Protein AF-A0A6V6ZI85-F1 (afdb_monomer_lite)

Sequence (72 aa):
MARNEWI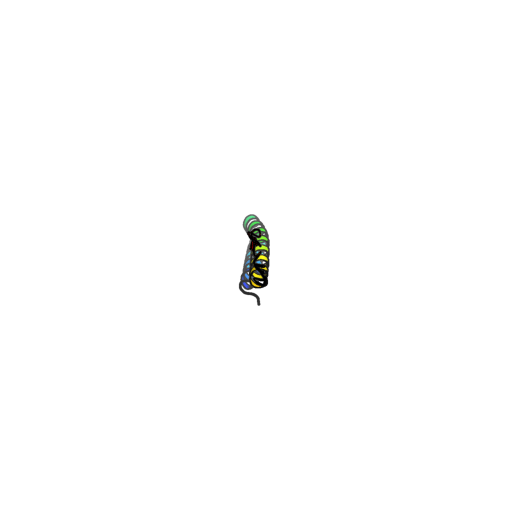LDVLSDLNAFAVENGLTALAEQLDDTKLIAAAEIASASNEARAPADGNTTRFESSSGGLGKHQHA

Secondary structure (DSSP, 8-state):
--TTTHHHHHHHHHHHHHHHTT-HHHHHHHHHHHHHHHHHHHHHHHHTTS----------------------

Structure (mmCIF, N/CA/C/O backbone):
data_AF-A0A6V6ZI85-F1
#
_entry.id   AF-A0A6V6ZI85-F1
#
loop_
_atom_site.group_PDB
_atom_site.id
_atom_site.type_symbol
_atom_site.label_atom_id
_atom_site.label_alt_id
_atom_site.label_comp_id
_atom_site.label_asym_id
_atom_site.label_entity_id
_atom_site.label_seq_id
_atom_site.pdbx_PDB_ins_code
_atom_site.Cartn_x
_atom_site.Cartn_y
_atom_site.Cartn_z
_atom_site.occupancy
_atom_site.B_iso_or_equiv
_atom_site.auth_seq_id
_atom_site.auth_comp_id
_atom_site.auth_asym_id
_atom_site.auth_atom_id
_atom_site.pdbx_PDB_model_num
ATOM 1 N N . MET A 1 1 ? 16.187 -13.087 -4.812 1.00 60.12 1 MET A N 1
ATOM 2 C CA . MET A 1 1 ? 15.591 -11.776 -4.518 1.00 60.12 1 MET A CA 1
ATOM 3 C C . MET A 1 1 ? 15.992 -10.830 -5.627 1.00 60.12 1 MET A C 1
ATOM 5 O O . MET A 1 1 ? 17.176 -10.519 -5.752 1.00 60.12 1 MET A O 1
ATOM 9 N N . ALA A 1 2 ? 15.051 -10.464 -6.488 1.00 70.12 2 ALA A N 1
ATOM 10 C CA . ALA A 1 2 ? 15.265 -9.379 -7.427 1.00 70.12 2 ALA A CA 1
ATOM 11 C C . ALA A 1 2 ? 15.408 -8.062 -6.651 1.00 70.12 2 ALA A C 1
ATOM 13 O O . ALA A 1 2 ? 14.927 -7.905 -5.523 1.00 70.12 2 ALA A O 1
ATOM 14 N N . ARG A 1 3 ? 16.133 -7.110 -7.240 1.00 76.00 3 ARG A N 1
ATOM 15 C CA . ARG A 1 3 ? 16.323 -5.784 -6.654 1.00 76.00 3 ARG A CA 1
ATOM 16 C C . ARG A 1 3 ? 14.940 -5.167 -6.411 1.00 76.00 3 ARG A C 1
ATOM 18 O O . ARG A 1 3 ? 14.141 -5.111 -7.336 1.00 76.00 3 ARG A O 1
ATOM 25 N N . ASN A 1 4 ? 14.703 -4.699 -5.186 1.00 86.56 4 ASN A N 1
ATOM 26 C CA . ASN A 1 4 ? 13.480 -4.030 -4.717 1.00 86.56 4 ASN A CA 1
ATOM 27 C C . ASN A 1 4 ? 12.299 -4.918 -4.281 1.00 86.56 4 ASN A C 1
ATOM 29 O O . ASN A 1 4 ? 11.365 -4.362 -3.726 1.00 86.56 4 ASN A O 1
ATOM 33 N N . GLU A 1 5 ? 12.327 -6.251 -4.413 1.00 90.56 5 GLU A N 1
ATOM 34 C CA . GLU A 1 5 ? 11.195 -7.097 -3.958 1.00 90.56 5 GLU A CA 1
ATOM 35 C C . GLU A 1 5 ? 10.933 -7.012 -2.444 1.00 90.56 5 GLU A C 1
ATOM 37 O O . GLU A 1 5 ? 9.793 -7.144 -2.013 1.00 90.56 5 GLU A O 1
ATOM 42 N N . TRP A 1 6 ? 11.966 -6.701 -1.649 1.00 95.19 6 TRP A N 1
ATOM 43 C CA . TRP A 1 6 ? 11.876 -6.557 -0.189 1.00 95.19 6 TRP A CA 1
ATOM 44 C C . TRP A 1 6 ? 10.832 -5.526 0.268 1.00 95.19 6 TRP A C 1
ATOM 46 O O . TRP A 1 6 ? 10.337 -5.610 1.388 1.00 95.19 6 TRP A O 1
ATOM 56 N N . ILE A 1 7 ? 10.497 -4.543 -0.577 1.00 96.25 7 ILE A N 1
ATOM 57 C CA . ILE A 1 7 ? 9.502 -3.526 -0.227 1.00 96.25 7 ILE A CA 1
ATOM 58 C C . ILE A 1 7 ? 8.088 -4.109 -0.173 1.00 96.25 7 ILE A C 1
ATOM 60 O O . ILE A 1 7 ? 7.262 -3.600 0.575 1.00 96.25 7 ILE A O 1
ATOM 64 N N . LEU A 1 8 ? 7.801 -5.177 -0.926 1.00 97.00 8 LEU A N 1
ATOM 65 C CA . LEU A 1 8 ? 6.477 -5.803 -0.930 1.00 97.00 8 LEU A CA 1
ATOM 66 C C . LEU A 1 8 ? 6.183 -6.472 0.414 1.00 97.00 8 LEU A C 1
ATOM 68 O O . LEU A 1 8 ? 5.067 -6.348 0.916 1.00 97.00 8 LEU A O 1
ATOM 72 N N . ASP A 1 9 ? 7.196 -7.088 1.024 1.00 96.94 9 ASP A N 1
ATOM 73 C CA . ASP A 1 9 ? 7.091 -7.659 2.368 1.00 96.94 9 ASP A CA 1
ATOM 74 C C . ASP A 1 9 ? 6.840 -6.550 3.403 1.00 96.94 9 ASP A C 1
ATOM 76 O O . ASP A 1 9 ? 5.885 -6.621 4.172 1.00 96.94 9 ASP A O 1
ATOM 80 N N . VAL A 1 10 ? 7.607 -5.452 3.344 1.00 98.06 10 VAL A N 1
ATOM 81 C CA . VAL A 1 10 ? 7.422 -4.294 4.242 1.00 98.06 10 VAL A CA 1
ATOM 82 C C . VAL A 1 10 ? 6.027 -3.682 4.101 1.00 98.06 10 VAL A C 1
ATOM 84 O O . VAL A 1 10 ? 5.379 -3.369 5.097 1.00 98.06 10 VAL A O 1
ATOM 87 N N . LEU A 1 11 ? 5.533 -3.509 2.874 1.00 98.50 11 LEU A N 1
ATOM 88 C CA . LEU A 1 11 ? 4.187 -2.985 2.643 1.00 98.50 11 LEU A CA 1
ATOM 89 C C . LEU A 1 11 ? 3.101 -3.957 3.127 1.00 98.50 11 LEU A C 1
ATOM 91 O O . LEU A 1 11 ? 2.034 -3.513 3.555 1.00 98.50 11 LEU A O 1
ATOM 95 N N . SER A 1 12 ? 3.360 -5.266 3.083 1.00 98.25 12 SER A N 1
ATOM 96 C CA . SER A 1 12 ? 2.465 -6.275 3.648 1.00 98.25 12 SER A CA 1
ATOM 97 C C . SER A 1 12 ? 2.399 -6.169 5.172 1.00 98.25 12 SER A C 1
ATOM 99 O O . SER A 1 12 ? 1.299 -6.142 5.726 1.00 98.25 12 SER A O 1
ATOM 101 N N . ASP A 1 13 ? 3.543 -6.018 5.840 1.00 98.62 13 ASP A N 1
ATOM 102 C CA . ASP A 1 13 ? 3.614 -5.852 7.297 1.00 98.62 13 ASP A CA 1
ATOM 103 C C . ASP A 1 13 ? 2.900 -4.572 7.759 1.00 98.62 13 ASP A C 1
ATOM 105 O O . ASP A 1 13 ? 2.128 -4.585 8.720 1.00 98.62 13 ASP A O 1
ATOM 109 N N . LEU A 1 14 ? 3.096 -3.461 7.041 1.00 98.81 14 LEU A N 1
ATOM 110 C CA . LEU A 1 14 ? 2.413 -2.198 7.335 1.00 98.81 14 LEU A CA 1
ATOM 111 C C . LEU A 1 14 ? 0.896 -2.295 7.132 1.00 98.81 14 LEU A C 1
ATOM 113 O O . LEU A 1 14 ? 0.137 -1.700 7.898 1.00 98.81 14 LEU A O 1
ATOM 117 N N . ASN A 1 15 ? 0.443 -3.031 6.114 1.00 98.69 15 ASN A N 1
ATOM 118 C CA . ASN A 1 15 ? -0.983 -3.242 5.873 1.00 98.69 15 ASN A CA 1
ATOM 119 C C . ASN A 1 15 ? -1.602 -4.090 6.994 1.00 98.69 15 ASN A C 1
ATOM 121 O O . ASN A 1 15 ? -2.639 -3.701 7.529 1.00 98.69 15 ASN A O 1
ATOM 125 N N . ALA A 1 16 ? -0.932 -5.168 7.416 1.00 98.62 16 ALA A N 1
ATOM 126 C CA . ALA A 1 16 ? -1.366 -5.979 8.552 1.00 98.62 16 ALA A CA 1
ATOM 127 C C . ALA A 1 16 ? -1.489 -5.130 9.828 1.00 98.62 16 ALA A C 1
ATOM 129 O O . ALA A 1 16 ? -2.539 -5.134 10.470 1.00 98.62 16 ALA A O 1
ATOM 130 N N . PHE A 1 17 ? -0.477 -4.310 10.126 1.00 98.75 17 PHE A N 1
ATOM 131 C CA . PHE A 1 17 ? -0.532 -3.353 11.231 1.00 98.75 17 PHE A CA 1
ATOM 132 C C . PHE A 1 17 ? -1.730 -2.397 11.112 1.00 98.75 17 PHE A C 1
ATOM 134 O O . PHE A 1 17 ? -2.450 -2.179 12.087 1.00 98.75 17 PHE A O 1
ATOM 141 N N . ALA A 1 18 ? -1.978 -1.828 9.930 1.00 98.81 18 ALA A N 1
ATOM 142 C CA . ALA A 1 18 ? -3.096 -0.914 9.718 1.00 98.81 18 ALA A CA 1
ATOM 143 C C . ALA A 1 18 ? -4.456 -1.596 9.954 1.00 98.81 18 ALA A C 1
ATOM 145 O O . ALA A 1 18 ? -5.318 -1.017 10.618 1.00 98.81 18 ALA A O 1
ATOM 146 N N . VAL A 1 19 ? -4.630 -2.831 9.472 1.00 98.62 19 VAL A N 1
ATOM 147 C CA . VAL A 1 19 ? -5.844 -3.635 9.682 1.00 98.62 19 VAL A CA 1
ATOM 148 C C . VAL A 1 19 ? -6.053 -3.936 11.165 1.00 98.62 19 VAL A C 1
ATOM 150 O O . VAL A 1 19 ? -7.137 -3.680 11.690 1.00 98.62 19 VAL A O 1
ATOM 153 N N . GLU A 1 20 ? -5.018 -4.417 11.857 1.00 98.69 20 GLU A N 1
ATOM 154 C CA . GLU A 1 20 ? -5.083 -4.751 13.286 1.00 98.69 20 GLU A CA 1
ATOM 155 C C . GLU A 1 20 ? -5.433 -3.543 14.165 1.00 98.69 20 GLU A C 1
ATOM 157 O O . GLU A 1 20 ? -6.056 -3.695 15.214 1.00 98.69 20 GLU A O 1
ATOM 162 N N . ASN A 1 21 ? -5.078 -2.336 13.720 1.00 98.69 21 ASN A N 1
ATOM 163 C CA . ASN A 1 21 ? -5.324 -1.093 14.449 1.00 98.69 21 ASN A CA 1
ATOM 164 C C . ASN A 1 21 ? -6.565 -0.325 13.958 1.00 98.69 21 ASN A C 1
ATOM 166 O O . ASN A 1 21 ? -6.797 0.804 14.391 1.00 98.69 21 ASN A O 1
ATOM 170 N N . GLY A 1 22 ? -7.372 -0.903 13.060 1.00 98.56 22 GLY A N 1
ATOM 171 C CA . GLY A 1 22 ? -8.587 -0.261 12.546 1.00 98.56 22 GLY A CA 1
ATOM 172 C C . GLY A 1 22 ? -8.324 0.987 11.691 1.00 98.56 22 GLY A C 1
ATOM 173 O O . GLY A 1 22 ? -9.204 1.831 11.531 1.00 98.56 22 GLY A O 1
ATOM 174 N N . LEU A 1 23 ? -7.120 1.122 11.133 1.00 98.75 23 LEU A N 1
ATOM 175 C CA . LEU A 1 23 ? -6.718 2.227 10.263 1.00 98.75 23 LEU A CA 1
ATOM 176 C C . LEU A 1 23 ? -7.151 1.942 8.816 1.00 98.75 23 LEU A C 1
ATOM 178 O O . LEU A 1 23 ? -6.317 1.815 7.922 1.00 98.75 23 LEU A O 1
ATOM 182 N N . THR A 1 24 ? -8.460 1.825 8.578 1.00 98.38 24 THR A N 1
ATOM 183 C CA . THR A 1 24 ? -9.025 1.327 7.308 1.00 98.38 24 THR A CA 1
ATOM 184 C C . THR A 1 24 ? -8.523 2.083 6.077 1.00 98.38 24 THR A C 1
ATOM 186 O O . THR A 1 24 ? -8.053 1.454 5.138 1.00 98.38 24 THR A O 1
ATOM 189 N N . ALA A 1 25 ? -8.526 3.420 6.104 1.00 98.69 25 ALA A N 1
ATOM 190 C CA . ALA A 1 25 ? -8.048 4.224 4.974 1.00 98.69 25 ALA A CA 1
ATOM 191 C C . ALA A 1 25 ? -6.552 4.003 4.677 1.00 98.69 25 ALA A C 1
ATOM 193 O O . ALA A 1 25 ? -6.129 4.024 3.525 1.00 98.69 25 ALA A O 1
ATOM 194 N N . LEU A 1 26 ? -5.743 3.768 5.717 1.00 98.69 26 LEU A N 1
ATOM 195 C CA . LEU A 1 26 ? -4.325 3.459 5.550 1.00 98.69 26 LEU A CA 1
ATOM 196 C C . LEU A 1 26 ? -4.138 2.060 4.955 1.00 98.69 26 LEU A C 1
ATOM 198 O O . LEU A 1 26 ? -3.308 1.892 4.068 1.00 98.69 26 LEU A O 1
ATOM 202 N N . ALA A 1 27 ? -4.9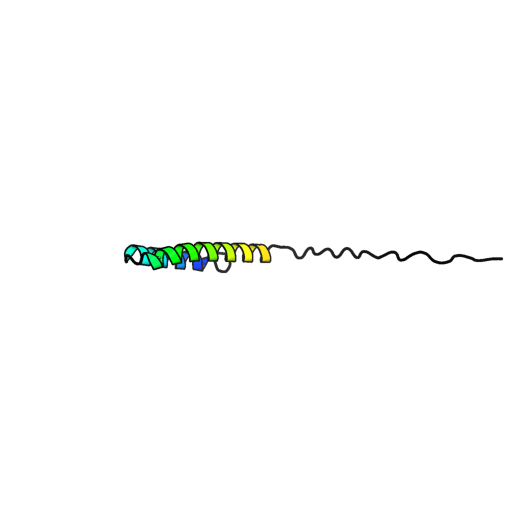08 1.072 5.417 1.00 98.81 27 ALA A N 1
ATOM 203 C CA . ALA A 1 27 ? -4.871 -0.280 4.867 1.00 98.81 27 ALA A CA 1
ATOM 204 C C . ALA A 1 27 ? -5.242 -0.289 3.373 1.00 98.81 27 ALA A C 1
ATOM 206 O O . ALA A 1 27 ? -4.484 -0.844 2.578 1.00 98.81 27 ALA A O 1
ATOM 207 N N . GLU A 1 28 ? -6.324 0.400 2.989 1.00 98.62 28 GLU A N 1
ATOM 208 C CA . GLU A 1 28 ? -6.744 0.557 1.586 1.00 98.62 28 GLU A CA 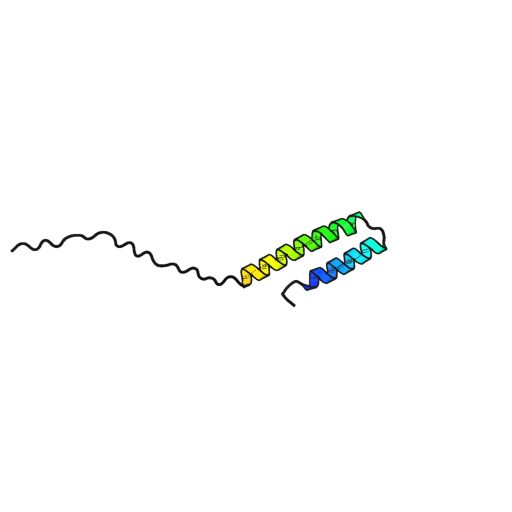1
ATOM 209 C C . GLU A 1 28 ? -5.633 1.183 0.731 1.00 98.62 28 GLU A C 1
ATOM 211 O O . GLU A 1 28 ? -5.237 0.624 -0.290 1.00 98.62 28 GLU A O 1
ATOM 216 N N . GLN A 1 29 ? -5.045 2.292 1.187 1.00 98.81 29 GLN A N 1
ATOM 217 C CA . GLN A 1 29 ? -3.965 2.944 0.445 1.00 98.81 29 GLN A CA 1
ATOM 218 C C . GLN A 1 29 ? -2.711 2.057 0.338 1.00 98.81 29 GLN A C 1
ATOM 220 O O . GLN A 1 29 ? -1.997 2.100 -0.666 1.00 98.81 29 GLN A O 1
ATOM 225 N N . LEU A 1 30 ? -2.418 1.249 1.361 1.00 98.75 30 LEU A N 1
ATOM 226 C CA . LEU A 1 30 ? -1.304 0.300 1.336 1.00 98.75 30 LEU A CA 1
ATOM 227 C C . LEU A 1 30 ? -1.558 -0.869 0.375 1.00 98.75 30 LEU A C 1
ATOM 229 O O . LEU A 1 30 ? -0.600 -1.353 -0.228 1.00 98.75 30 LEU A O 1
ATOM 233 N N . ASP A 1 31 ? -2.806 -1.302 0.188 1.00 98.25 31 ASP A N 1
ATOM 234 C CA . ASP A 1 31 ? -3.156 -2.285 -0.844 1.00 98.25 31 ASP A CA 1
ATOM 235 C C . ASP A 1 31 ? -2.908 -1.736 -2.254 1.00 98.25 31 ASP A C 1
ATOM 237 O O . ASP A 1 31 ? -2.200 -2.375 -3.040 1.00 98.25 31 ASP A O 1
ATOM 241 N N . ASP A 1 32 ? -3.363 -0.516 -2.542 1.00 98.56 32 ASP A N 1
ATOM 242 C CA . ASP A 1 32 ? -3.093 0.154 -3.822 1.00 98.56 32 ASP A CA 1
ATOM 243 C C . ASP A 1 32 ? -1.587 0.360 -4.051 1.00 98.56 32 ASP A C 1
ATOM 245 O O . ASP A 1 32 ? -1.057 0.112 -5.138 1.00 98.56 32 ASP A O 1
ATOM 249 N N . THR A 1 33 ? -0.865 0.756 -2.999 1.00 98.31 33 THR A N 1
ATOM 250 C CA . THR A 1 33 ? 0.588 0.967 -3.055 1.00 98.31 33 THR A CA 1
ATOM 251 C C . THR A 1 33 ? 1.328 -0.333 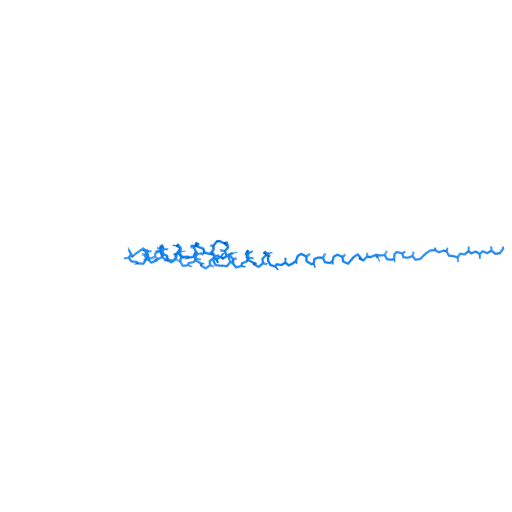-3.378 1.00 98.31 33 THR A C 1
ATOM 253 O O . THR A 1 33 ? 2.254 -0.317 -4.191 1.00 98.31 33 THR A O 1
ATOM 256 N N . LYS A 1 34 ? 0.910 -1.473 -2.801 1.00 97.88 34 LYS A N 1
ATOM 257 C CA . LYS A 1 34 ? 1.476 -2.795 -3.125 1.00 97.88 34 LYS A CA 1
ATOM 258 C C . LYS A 1 34 ? 1.296 -3.138 -4.604 1.00 97.88 34 LYS A C 1
ATOM 260 O O . LYS A 1 34 ? 2.241 -3.629 -5.220 1.00 97.88 34 LYS A O 1
ATOM 265 N N . LEU A 1 35 ? 0.122 -2.860 -5.179 1.00 97.94 35 LEU A N 1
ATOM 266 C CA . LEU A 1 35 ? -0.155 -3.122 -6.597 1.00 97.94 35 LEU A CA 1
ATOM 267 C C . LEU A 1 35 ? 0.736 -2.284 -7.521 1.00 97.94 35 LEU A C 1
ATOM 269 O O . LEU A 1 35 ? 1.334 -2.828 -8.453 1.00 97.94 35 LEU A O 1
ATOM 273 N N . ILE A 1 36 ? 0.866 -0.984 -7.242 1.00 97.81 36 ILE A N 1
ATOM 274 C CA . ILE A 1 36 ? 1.726 -0.080 -8.018 1.00 97.81 36 ILE A CA 1
ATOM 275 C C . ILE A 1 36 ? 3.191 -0.521 -7.915 1.00 97.81 36 ILE A C 1
ATOM 277 O O . ILE A 1 36 ? 3.852 -0.693 -8.939 1.00 97.81 36 ILE A O 1
ATOM 281 N N . ALA A 1 37 ? 3.682 -0.795 -6.702 1.00 96.38 37 ALA A N 1
ATOM 282 C CA . ALA A 1 37 ? 5.056 -1.241 -6.485 1.00 96.38 37 ALA A CA 1
ATOM 283 C C . ALA A 1 37 ? 5.363 -2.550 -7.232 1.00 96.38 37 ALA A C 1
ATOM 285 O O . ALA A 1 37 ? 6.404 -2.665 -7.879 1.00 96.38 37 ALA A O 1
ATOM 286 N N . ALA A 1 38 ? 4.450 -3.527 -7.198 1.00 95.44 38 ALA A N 1
ATOM 287 C CA . ALA A 1 38 ? 4.618 -4.784 -7.924 1.00 95.44 38 ALA A CA 1
ATOM 288 C C . ALA A 1 38 ? 4.711 -4.564 -9.444 1.00 95.44 38 ALA A C 1
ATOM 290 O O . ALA A 1 38 ? 5.575 -5.155 -10.098 1.00 95.44 38 ALA A O 1
ATOM 291 N N . ALA A 1 39 ? 3.868 -3.687 -10.002 1.00 95.19 39 ALA A N 1
ATOM 292 C CA . ALA A 1 39 ? 3.893 -3.349 -11.423 1.00 95.19 39 ALA A CA 1
ATOM 293 C C . ALA A 1 39 ? 5.209 -2.661 -11.832 1.00 95.19 39 ALA A C 1
ATOM 295 O O . ALA A 1 39 ? 5.824 -3.043 -12.831 1.00 95.19 39 ALA A O 1
ATOM 296 N N . GLU A 1 40 ? 5.681 -1.696 -11.042 1.00 95.00 40 GLU A N 1
ATOM 297 C CA . GLU A 1 40 ? 6.940 -0.988 -11.301 1.00 95.00 40 GLU A CA 1
ATOM 298 C C . GLU A 1 40 ? 8.159 -1.918 -11.211 1.00 95.00 40 GLU A C 1
ATOM 300 O O . GLU A 1 40 ? 9.038 -1.878 -12.076 1.00 95.00 40 GLU A O 1
ATOM 305 N N . ILE A 1 41 ? 8.202 -2.806 -10.210 1.00 92.81 41 ILE A N 1
ATOM 306 C CA . ILE A 1 41 ? 9.281 -3.794 -10.046 1.00 92.81 41 ILE A CA 1
ATOM 307 C C . ILE A 1 41 ? 9.300 -4.779 -11.220 1.00 92.81 41 ILE A C 1
ATOM 309 O O . ILE A 1 41 ? 10.368 -5.057 -11.777 1.00 92.81 41 ILE A O 1
ATOM 313 N N . ALA A 1 42 ? 8.130 -5.277 -11.633 1.00 90.50 42 ALA A N 1
ATOM 314 C CA . ALA A 1 42 ? 8.012 -6.168 -12.782 1.00 90.50 42 ALA A CA 1
ATOM 315 C C . ALA A 1 42 ? 8.486 -5.485 -14.077 1.00 90.50 42 ALA A C 1
ATOM 317 O O . ALA A 1 42 ? 9.257 -6.074 -14.838 1.00 90.50 42 ALA A O 1
ATOM 318 N N . SER A 1 43 ? 8.098 -4.223 -14.292 1.00 89.31 43 SER A N 1
ATOM 319 C CA . SER A 1 43 ? 8.543 -3.431 -15.443 1.00 89.31 43 SER A CA 1
ATOM 320 C C . SER A 1 43 ? 10.059 -3.219 -15.435 1.00 89.31 43 SER A C 1
ATOM 322 O O . SER A 1 43 ? 10.715 -3.441 -16.450 1.00 89.31 43 SER A O 1
ATOM 324 N N . ALA A 1 44 ? 10.646 -2.863 -14.289 1.00 84.44 44 ALA A N 1
ATOM 325 C CA . ALA A 1 44 ? 12.091 -2.674 -14.163 1.00 84.44 44 ALA A CA 1
ATOM 326 C C . ALA A 1 44 ? 12.885 -3.973 -14.413 1.00 84.44 44 ALA A C 1
ATOM 328 O O . ALA A 1 44 ? 13.988 -3.936 -14.961 1.00 84.44 44 ALA A O 1
ATOM 329 N N . SER A 1 45 ? 12.326 -5.131 -14.043 1.00 77.94 45 SER A N 1
ATOM 330 C CA . SER A 1 45 ? 12.916 -6.438 -14.356 1.00 77.94 45 SER A CA 1
ATOM 331 C C . SER A 1 45 ? 12.865 -6.758 -15.854 1.00 77.94 45 SER A C 1
ATOM 333 O O . SER A 1 45 ? 13.805 -7.354 -16.387 1.00 77.94 45 SER A O 1
ATOM 335 N N . ASN A 1 46 ? 11.796 -6.342 -16.539 1.00 68.19 46 ASN A N 1
ATOM 336 C CA . ASN A 1 46 ? 11.631 -6.526 -17.978 1.00 68.19 46 ASN A CA 1
ATOM 337 C C . ASN A 1 46 ? 12.604 -5.653 -18.790 1.00 68.19 46 ASN A C 1
ATOM 339 O O . ASN A 1 46 ? 13.255 -6.163 -19.699 1.00 68.19 46 ASN A O 1
ATOM 343 N N . GLU A 1 47 ? 12.783 -4.382 -18.412 1.00 64.50 47 GLU A N 1
ATOM 344 C CA . GLU A 1 47 ? 13.764 -3.476 -19.038 1.00 64.50 47 GLU A CA 1
ATOM 345 C C . GLU A 1 47 ? 15.204 -4.004 -18.913 1.00 64.50 47 GLU A C 1
ATOM 347 O O . GLU A 1 47 ? 15.981 -3.953 -19.861 1.00 64.50 47 GLU A O 1
ATOM 352 N N . ALA A 1 48 ? 15.561 -4.598 -17.768 1.00 59.62 48 ALA A N 1
ATOM 353 C CA . ALA A 1 48 ? 16.878 -5.211 -17.574 1.00 59.62 48 ALA A CA 1
ATOM 354 C C . ALA A 1 48 ? 17.097 -6.491 -18.409 1.00 59.62 48 ALA A C 1
ATOM 356 O O . ALA A 1 48 ? 18.232 -6.950 -18.547 1.00 59.62 48 ALA A O 1
ATOM 357 N N . ARG A 1 49 ? 16.022 -7.096 -18.931 1.00 58.25 49 ARG A N 1
ATOM 358 C CA . ARG A 1 49 ? 16.041 -8.347 -19.703 1.00 58.25 49 ARG A CA 1
ATOM 359 C C . ARG A 1 49 ? 15.857 -8.154 -21.202 1.00 58.25 49 ARG A C 1
ATOM 361 O O . ARG A 1 49 ? 16.063 -9.121 -21.932 1.00 58.25 49 ARG A O 1
ATOM 368 N N . ALA A 1 50 ? 15.506 -6.958 -21.667 1.00 54.41 50 ALA A N 1
ATOM 369 C CA . ALA A 1 50 ? 15.490 -6.663 -23.088 1.00 54.41 50 ALA A CA 1
ATOM 370 C C . ALA A 1 50 ? 16.941 -6.660 -23.610 1.00 54.41 50 ALA A C 1
ATOM 372 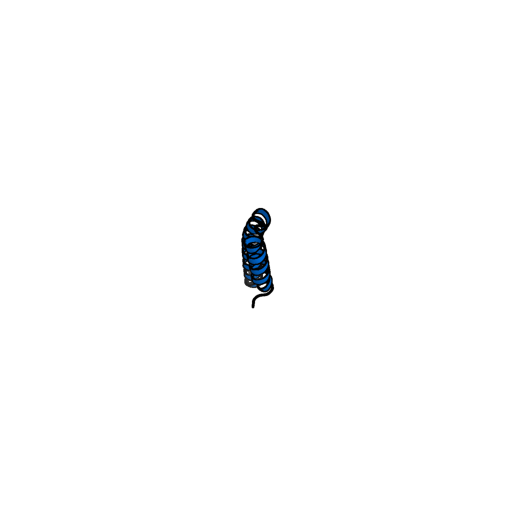O O . ALA A 1 50 ? 17.726 -5.793 -23.213 1.00 54.41 50 ALA A O 1
ATOM 373 N N . PRO A 1 51 ? 17.352 -7.606 -24.480 1.00 51.03 51 PRO A N 1
ATOM 374 C CA . PRO A 1 51 ? 18.582 -7.407 -25.219 1.00 51.03 51 PRO A CA 1
ATOM 375 C C . PRO A 1 51 ? 18.384 -6.151 -26.066 1.00 51.03 51 PRO A C 1
ATOM 377 O O . PRO A 1 51 ? 17.367 -5.999 -26.745 1.00 51.03 51 PRO A O 1
ATOM 380 N N . ALA A 1 52 ? 19.363 -5.253 -26.025 1.00 56.41 52 ALA A N 1
ATOM 381 C CA . ALA A 1 52 ? 19.504 -4.166 -26.980 1.00 56.41 52 ALA A CA 1
ATOM 382 C C . ALA A 1 52 ? 19.830 -4.748 -28.368 1.00 56.41 52 ALA A C 1
ATOM 384 O O . ALA A 1 52 ? 20.876 -4.466 -28.938 1.00 56.41 52 ALA A O 1
ATOM 385 N N . ASP A 1 53 ? 18.956 -5.592 -28.915 1.00 54.72 53 ASP A N 1
ATOM 386 C CA . ASP A 1 53 ? 19.079 -6.150 -30.258 1.00 54.72 53 ASP A CA 1
ATOM 387 C C . ASP A 1 53 ? 18.437 -5.177 -31.253 1.00 54.72 53 ASP A C 1
ATOM 389 O O . ASP A 1 53 ? 17.559 -5.483 -32.058 1.00 54.72 53 ASP A O 1
ATOM 393 N N . GLY A 1 54 ? 18.890 -3.927 -31.156 1.00 54.69 54 GLY A N 1
ATOM 394 C CA . GLY A 1 54 ? 18.733 -2.930 -32.193 1.00 54.69 54 GLY A CA 1
ATOM 395 C C . GLY A 1 54 ? 19.725 -3.246 -33.299 1.00 54.69 54 GLY A C 1
ATOM 396 O O . GLY A 1 54 ? 20.713 -2.533 -33.469 1.00 54.69 54 GLY A O 1
ATOM 397 N N . ASN A 1 55 ? 19.460 -4.315 -34.052 1.00 53.22 55 ASN A N 1
ATOM 398 C CA . ASN A 1 55 ? 19.986 -4.487 -35.396 1.00 53.22 55 ASN A CA 1
ATOM 399 C C . ASN A 1 55 ? 19.580 -3.250 -36.214 1.00 53.22 55 ASN A C 1
ATOM 401 O O . ASN A 1 55 ? 18.539 -3.216 -36.871 1.00 53.22 55 ASN A O 1
ATOM 405 N N . THR A 1 56 ? 20.417 -2.212 -36.173 1.00 53.31 56 THR A N 1
ATOM 406 C CA . THR A 1 56 ? 20.495 -1.233 -37.248 1.00 53.31 56 THR A CA 1
ATOM 407 C C . THR A 1 56 ? 21.089 -1.983 -38.427 1.00 53.31 56 THR A C 1
ATOM 409 O O . THR A 1 56 ? 22.286 -1.916 -38.705 1.00 53.31 56 THR A O 1
ATOM 412 N N . THR A 1 57 ? 20.235 -2.736 -39.120 1.00 53.88 57 THR A N 1
ATOM 413 C CA . THR A 1 57 ? 20.478 -3.107 -40.502 1.00 53.88 57 THR A CA 1
ATOM 414 C C . THR A 1 57 ? 20.629 -1.786 -41.219 1.00 53.88 57 THR A C 1
ATOM 416 O O . THR A 1 57 ? 19.659 -1.071 -41.471 1.00 53.88 57 THR A O 1
ATOM 419 N N . ARG A 1 58 ? 21.893 -1.442 -41.451 1.00 51.12 58 ARG A N 1
ATOM 420 C CA . ARG A 1 58 ? 22.360 -0.454 -42.400 1.00 51.12 58 ARG A CA 1
ATOM 421 C C . ARG A 1 58 ? 21.600 -0.710 -43.699 1.00 51.12 58 ARG A C 1
ATOM 423 O O . ARG A 1 58 ? 21.999 -1.546 -44.502 1.00 51.12 58 ARG A O 1
ATOM 4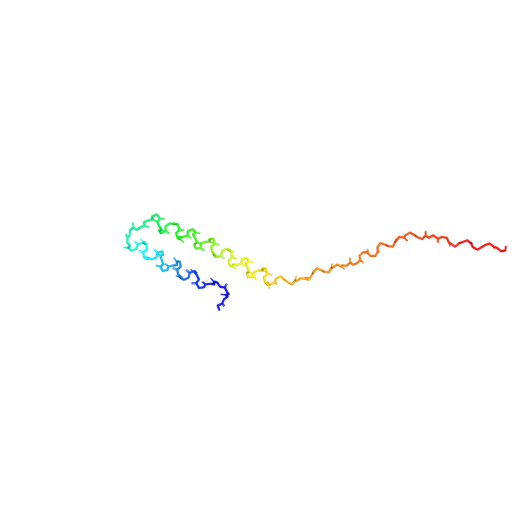30 N N . PHE A 1 59 ? 20.481 -0.017 -43.887 1.00 50.03 59 PHE A N 1
ATOM 431 C CA . PHE A 1 59 ? 19.930 0.191 -45.212 1.00 50.03 59 PHE A CA 1
ATOM 432 C C . PHE A 1 59 ? 20.949 1.086 -45.907 1.00 50.03 59 PHE A C 1
ATOM 434 O O . PHE A 1 59 ? 20.910 2.312 -45.828 1.00 50.03 59 PHE A O 1
ATOM 441 N N . GLU A 1 60 ? 21.951 0.439 -46.501 1.00 53.03 60 GLU A N 1
ATOM 442 C CA . GLU A 1 60 ? 22.752 1.020 -47.557 1.00 53.03 60 GLU A CA 1
ATOM 443 C C . GLU A 1 60 ? 21.764 1.347 -48.668 1.00 53.03 60 GLU A C 1
ATOM 445 O O . GLU A 1 60 ? 21.403 0.501 -49.487 1.00 53.03 60 GLU A O 1
ATOM 450 N N . SER A 1 61 ? 21.258 2.577 -48.635 1.00 53.94 61 SER A N 1
ATOM 451 C CA . SER A 1 61 ? 20.619 3.207 -49.772 1.00 53.94 61 SER A CA 1
ATOM 452 C C . SER A 1 61 ? 21.605 3.090 -50.925 1.00 53.94 61 SER A C 1
ATOM 454 O O . SER A 1 61 ? 22.556 3.864 -51.031 1.00 53.94 61 SER A O 1
ATOM 456 N N . SER A 1 62 ? 21.409 2.067 -51.755 1.00 53.81 62 SER A N 1
ATOM 457 C CA . SER A 1 62 ? 22.027 1.957 -53.065 1.00 53.81 62 SER A CA 1
ATOM 458 C C . SER A 1 62 ? 21.459 3.102 -53.892 1.00 53.81 62 SER A C 1
ATOM 460 O O . SER A 1 62 ? 20.474 2.959 -54.613 1.00 53.81 62 SER A O 1
ATOM 462 N N . SER A 1 63 ? 22.046 4.281 -53.704 1.00 56.12 63 SER A N 1
ATOM 463 C CA . SER A 1 63 ? 21.838 5.431 -54.558 1.00 56.12 63 SER A CA 1
ATOM 464 C C . SER A 1 63 ? 22.339 5.059 -55.942 1.00 56.12 63 SER A C 1
ATOM 466 O O . SER A 1 63 ? 23.539 5.000 -56.187 1.00 56.12 63 SER A O 1
ATOM 468 N N . GLY A 1 64 ? 21.368 4.739 -56.796 1.00 54.06 64 GLY A N 1
ATOM 469 C CA . GLY A 1 64 ? 21.267 5.174 -58.183 1.00 54.06 64 GLY A CA 1
ATOM 470 C C . GLY A 1 64 ? 22.554 5.140 -58.994 1.00 54.06 64 GLY A C 1
ATOM 471 O O . GLY A 1 64 ? 23.408 6.014 -58.874 1.00 54.06 64 GLY A O 1
ATOM 472 N N . GLY A 1 65 ? 22.631 4.160 -59.894 1.00 55.25 65 GLY A N 1
ATOM 473 C CA . GLY A 1 65 ? 23.672 4.082 -60.904 1.00 55.25 65 GLY A CA 1
ATOM 474 C C . GLY A 1 65 ? 23.795 5.362 -61.730 1.00 55.25 65 GLY A C 1
ATOM 475 O O . GLY A 1 65 ? 22.805 6.000 -62.086 1.00 55.25 65 GLY A O 1
ATOM 476 N N . LEU A 1 66 ? 25.033 5.699 -62.083 1.00 51.97 66 LEU A N 1
ATOM 477 C CA . LEU A 1 66 ? 25.313 6.734 -63.063 1.00 51.97 66 LEU A CA 1
ATOM 478 C C . LEU A 1 66 ? 26.530 6.347 -63.913 1.00 51.97 66 LEU A C 1
ATOM 480 O O . LEU A 1 66 ? 27.630 6.162 -63.405 1.00 51.97 66 LEU A O 1
ATOM 484 N N . GLY A 1 67 ? 26.287 6.241 -65.221 1.00 51.88 67 GLY A N 1
ATOM 485 C CA . GLY A 1 67 ? 27.245 6.591 -66.270 1.00 51.88 67 GLY A CA 1
ATOM 486 C C . GLY A 1 67 ? 28.354 5.592 -66.594 1.00 51.88 67 GLY A C 1
ATOM 487 O O . GLY A 1 67 ? 29.496 5.772 -66.190 1.00 51.88 67 GLY A O 1
ATOM 488 N N . LYS A 1 68 ? 28.067 4.617 -67.465 1.00 54.66 68 LYS A N 1
ATOM 489 C CA . LYS A 1 68 ? 29.086 4.064 -68.370 1.00 54.66 68 LYS A CA 1
ATOM 490 C C . LYS A 1 68 ? 28.712 4.438 -69.800 1.00 54.66 68 LYS A C 1
ATOM 492 O O . LYS A 1 68 ? 27.905 3.760 -70.424 1.00 54.66 68 LYS A O 1
ATOM 497 N N . HIS A 1 69 ? 29.294 5.517 -70.304 1.00 58.44 69 HIS A N 1
ATOM 498 C CA . HIS A 1 69 ? 29.374 5.803 -71.735 1.00 58.44 69 HIS A CA 1
ATOM 499 C C . HIS A 1 69 ? 30.848 6.015 -72.064 1.00 58.44 69 HIS A C 1
ATOM 501 O O . HIS A 1 69 ? 31.405 7.085 -71.844 1.00 58.44 69 HIS A O 1
ATOM 507 N N . GLN A 1 70 ? 31.479 4.943 -72.535 1.00 52.44 70 GLN A N 1
ATOM 508 C CA . GLN A 1 70 ? 32.722 5.011 -73.289 1.00 52.44 70 GLN A CA 1
ATOM 509 C C . GLN A 1 70 ? 32.303 4.964 -74.758 1.00 52.44 70 GLN A C 1
ATOM 511 O O . GLN A 1 70 ? 31.646 4.007 -75.167 1.00 52.44 70 GLN A O 1
ATOM 516 N N . HIS A 1 71 ? 32.614 6.011 -75.516 1.00 47.31 71 HIS A N 1
ATOM 517 C CA . HIS A 1 71 ? 32.546 5.989 -76.973 1.00 47.31 71 HIS A CA 1
ATOM 518 C C . HIS A 1 71 ? 33.971 6.017 -77.530 1.00 47.31 71 HIS A C 1
ATOM 520 O O . HIS A 1 71 ? 34.861 6.608 -76.918 1.00 47.31 71 HIS A O 1
ATOM 526 N N . ALA A 1 72 ? 34.110 5.278 -78.630 1.00 54.09 72 ALA A N 1
ATOM 527 C CA . ALA A 1 72 ? 35.311 4.886 -79.360 1.00 54.09 72 ALA A CA 1
ATOM 528 C C . ALA A 1 72 ? 36.174 6.036 -79.894 1.00 54.09 72 ALA A C 1
ATOM 530 O O . ALA A 1 72 ? 35.624 7.138 -80.118 1.00 54.09 72 ALA A O 1
#

Foldseek 3Di:
DQPPPVVLVVLVVQLVVCVVVVVVVSNVVSVVVSVVSVVVSVVVVVVVPDPPPPPPPPPPPPPDDDDDDDDD

pLDDT: mean 79.53, std 20.38, range [47.31, 98.81]

Radius of gyration: 28.64 Å; chains: 1; bounding box: 44×18×94 Å